Protein AF-A0A401TKF8-F1 (afdb_monomer_lite)

Foldseek 3Di:
DAWDKDDKDDWDAFPVQADPPTKIKIKIFGGDDDDPDPQDPDPPDGDDDDDDDDDDYFYDDDPNDTGMDMDMDHDPPRHHDD

Structure (mmCIF, N/CA/C/O backbone):
data_AF-A0A401TKF8-F1
#
_entry.id   AF-A0A401TKF8-F1
#
loop_
_atom_site.group_PDB
_atom_site.id
_atom_site.type_symbol
_atom_site.label_atom_id
_atom_site.label_alt_id
_atom_site.label_comp_id
_atom_site.label_asym_id
_atom_site.label_entity_id
_atom_site.label_seq_id
_atom_site.pdbx_PDB_ins_code
_atom_site.Cartn_x
_atom_site.Cartn_y
_atom_site.Cartn_z
_atom_site.occupancy
_atom_site.B_iso_or_equiv
_atom_site.auth_seq_id
_atom_site.auth_comp_id
_atom_site.auth_asym_id
_atom_site.auth_atom_id
_atom_site.pdbx_PDB_model_num
ATOM 1 N N . GLY A 1 1 ? -1.102 -1.868 19.499 1.00 75.69 1 GLY A N 1
ATOM 2 C CA . GLY A 1 1 ? -2.426 -2.517 19.316 1.00 75.69 1 GLY A CA 1
ATOM 3 C C . GLY A 1 1 ? -2.274 -3.674 18.348 1.00 75.69 1 GLY A C 1
ATOM 4 O O . GLY A 1 1 ? -1.319 -3.646 17.593 1.00 75.69 1 GLY A O 1
ATOM 5 N N . LYS A 1 2 ? -3.148 -4.688 18.354 1.00 86.94 2 LYS A N 1
ATOM 6 C CA . LYS A 1 2 ? -2.994 -5.820 17.421 1.00 86.94 2 LYS A CA 1
ATOM 7 C C . LYS A 1 2 ? -3.456 -5.427 16.013 1.00 86.94 2 LYS A C 1
ATOM 9 O O . LYS A 1 2 ? -4.587 -4.962 15.859 1.00 86.94 2 LYS A O 1
ATOM 14 N N . GLY A 1 3 ? -2.593 -5.618 15.022 1.00 91.00 3 GLY A N 1
ATOM 15 C CA . GLY A 1 3 ? -2.927 -5.500 13.608 1.00 91.00 3 GLY A CA 1
ATOM 16 C C . GLY A 1 3 ? -3.101 -6.862 12.939 1.00 91.00 3 GLY A C 1
ATOM 17 O O . GLY A 1 3 ? -2.768 -7.905 13.508 1.00 91.00 3 GLY A O 1
ATOM 18 N N . VAL A 1 4 ? -3.647 -6.847 11.729 1.00 93.50 4 VAL A N 1
ATOM 19 C CA . VAL A 1 4 ? -3.650 -7.985 10.806 1.00 93.50 4 VAL A CA 1
ATOM 20 C C . VAL A 1 4 ? -3.188 -7.505 9.442 1.00 93.50 4 VAL A C 1
ATOM 22 O O . VAL A 1 4 ? -3.515 -6.395 9.035 1.00 93.50 4 VAL A O 1
ATOM 25 N N . TRP A 1 5 ? -2.422 -8.325 8.732 1.00 95.19 5 TRP A N 1
ATOM 26 C CA . TRP A 1 5 ? -2.042 -8.000 7.364 1.00 95.19 5 TRP A CA 1
ATOM 27 C C . TRP A 1 5 ? -3.272 -7.980 6.461 1.00 95.19 5 TRP A C 1
ATOM 29 O O . TRP A 1 5 ? -4.068 -8.922 6.480 1.00 95.19 5 TRP A O 1
ATOM 39 N N . SER A 1 6 ? -3.404 -6.917 5.670 1.00 95.12 6 SER A N 1
ATOM 40 C CA . SER A 1 6 ? -4.393 -6.839 4.604 1.00 95.12 6 SER A CA 1
ATOM 41 C C . SER A 1 6 ? -4.145 -7.926 3.558 1.00 95.12 6 SER A C 1
ATOM 43 O O . SER A 1 6 ? -3.033 -8.452 3.413 1.00 95.12 6 SER A O 1
ATOM 45 N N . ASP A 1 7 ? -5.166 -8.197 2.750 1.00 96.25 7 ASP A N 1
ATOM 46 C CA . ASP A 1 7 ? -4.941 -8.859 1.472 1.00 96.25 7 ASP A CA 1
ATOM 47 C C . ASP A 1 7 ? -3.993 -8.019 0.602 1.00 96.25 7 ASP A C 1
ATOM 49 O O . ASP A 1 7 ? -3.796 -6.815 0.816 1.00 96.25 7 ASP A O 1
ATOM 53 N N . TRP A 1 8 ? -3.384 -8.666 -0.390 1.00 96.81 8 TRP A N 1
ATOM 54 C CA . TRP A 1 8 ? -2.605 -7.954 -1.394 1.00 96.81 8 TRP A CA 1
ATOM 55 C C . TRP A 1 8 ? -3.486 -6.950 -2.133 1.00 96.81 8 TRP A C 1
ATOM 57 O O . TRP A 1 8 ? -4.559 -7.306 -2.622 1.00 96.81 8 TRP A O 1
ATOM 67 N N . SER A 1 9 ? -2.989 -5.725 -2.282 1.00 97.00 9 SER A N 1
ATOM 68 C CA . SER A 1 9 ? -3.571 -4.753 -3.192 1.00 97.00 9 SER A CA 1
ATOM 69 C C . SER A 1 9 ? -3.582 -5.298 -4.618 1.00 97.00 9 SER A C 1
ATOM 71 O O . SER A 1 9 ? -2.775 -6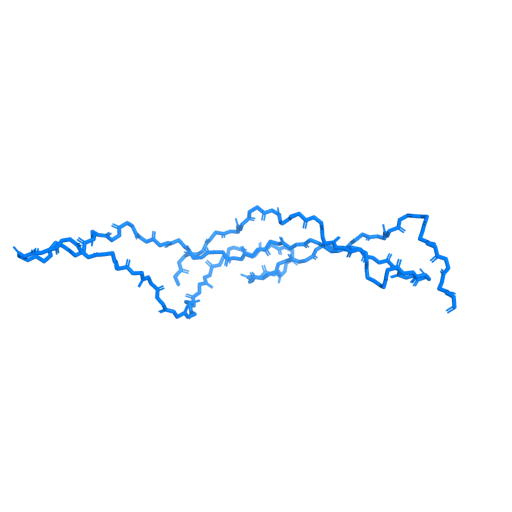.160 -5.000 1.00 97.00 9 SER A O 1
ATOM 73 N N . ASP A 1 10 ? -4.434 -4.708 -5.448 1.00 97.88 10 ASP A N 1
ATOM 74 C CA . ASP A 1 10 ? -4.282 -4.841 -6.887 1.00 97.88 10 ASP A CA 1
ATOM 75 C C . ASP A 1 10 ? -2.883 -4.386 -7.320 1.00 97.88 10 ASP A C 1
ATOM 77 O O . ASP A 1 10 ? -2.218 -3.574 -6.662 1.00 97.88 10 ASP A O 1
ATOM 81 N N . TRP A 1 11 ? -2.426 -4.932 -8.444 1.00 97.56 11 TRP A N 1
ATOM 82 C CA . TRP A 1 11 ? -1.192 -4.472 -9.061 1.00 97.56 11 TRP A CA 1
ATOM 83 C C . TRP A 1 11 ? -1.339 -3.016 -9.496 1.00 97.56 11 TRP A C 1
ATOM 85 O O . TRP A 1 11 ? -2.252 -2.672 -10.248 1.00 97.56 11 TRP A O 1
ATOM 95 N N . GLY A 1 12 ? -0.395 -2.185 -9.069 1.00 96.38 12 GLY A N 1
ATOM 96 C CA . GLY A 1 12 ? -0.251 -0.822 -9.542 1.00 96.38 12 GLY A CA 1
ATOM 97 C C . GLY A 1 12 ? 0.076 -0.755 -11.033 1.00 96.38 12 GLY A C 1
ATOM 98 O O . GLY A 1 12 ? 0.380 -1.754 -11.697 1.00 96.38 12 GLY A O 1
ATOM 99 N N . LEU A 1 13 ? 0.029 0.466 -11.558 1.00 95.94 13 LEU A N 1
ATOM 100 C CA . LEU A 1 13 ? 0.451 0.739 -12.924 1.00 95.94 13 LEU A CA 1
ATOM 101 C C . LEU A 1 13 ? 1.952 0.483 -13.089 1.00 95.94 13 LEU A C 1
ATOM 103 O O . LEU A 1 13 ? 2.736 0.593 -12.147 1.00 95.94 13 LEU A O 1
ATOM 107 N N . CYS A 1 14 ? 2.338 0.169 -14.319 1.00 96.00 14 CYS A N 1
ATOM 108 C CA . CYS A 1 14 ? 3.733 0.087 -14.708 1.00 96.00 14 CYS A CA 1
ATOM 109 C C . CYS A 1 14 ? 4.395 1.467 -14.586 1.00 96.00 14 CYS A C 1
ATOM 111 O O . CYS A 1 14 ? 3.911 2.445 -15.163 1.00 96.00 14 CYS A O 1
ATOM 113 N N . HIS A 1 15 ? 5.491 1.540 -13.834 1.00 95.38 15 HIS A N 1
ATOM 114 C CA . HIS A 1 15 ? 6.279 2.749 -13.648 1.00 95.38 15 HIS A CA 1
ATOM 115 C C . HIS A 1 15 ? 7.775 2.456 -13.886 1.00 95.38 15 HIS A C 1
ATOM 117 O O . HIS A 1 15 ? 8.312 1.537 -13.261 1.00 95.38 15 HIS A O 1
ATOM 123 N N . PRO A 1 16 ? 8.456 3.207 -14.774 1.00 94.81 16 PRO A N 1
ATOM 124 C CA . PRO A 1 16 ? 7.888 4.171 -15.729 1.00 94.81 16 PRO A CA 1
ATOM 125 C C . PRO A 1 16 ? 6.902 3.509 -16.720 1.00 94.81 16 PRO A C 1
ATOM 127 O O . PRO A 1 16 ? 6.952 2.294 -16.908 1.00 94.81 16 PRO A O 1
ATOM 130 N N . PRO A 1 17 ? 5.975 4.265 -17.341 1.00 94.06 17 PRO A N 1
ATOM 131 C CA . PRO A 1 17 ? 4.971 3.695 -18.249 1.00 94.06 17 PRO A CA 1
ATOM 132 C C . PRO A 1 17 ? 5.540 3.270 -19.615 1.00 94.06 17 PRO A C 1
ATOM 134 O O . PRO A 1 17 ? 4.895 2.511 -20.334 1.00 94.06 17 PRO A O 1
ATOM 137 N N . CYS A 1 18 ? 6.730 3.756 -19.969 1.00 93.94 18 CYS A N 1
ATOM 138 C CA . CYS A 1 18 ? 7.452 3.448 -21.198 1.00 93.94 18 CYS A CA 1
ATOM 139 C C . CYS A 1 18 ? 8.931 3.191 -20.879 1.00 93.94 18 CYS A C 1
ATOM 141 O O . CYS A 1 18 ? 9.416 3.548 -19.802 1.00 93.94 18 CYS A O 1
ATOM 143 N N . GLY A 1 19 ? 9.646 2.602 -21.833 1.00 91.38 19 GLY A N 1
ATOM 144 C CA . GLY A 1 19 ? 11.077 2.345 -21.734 1.00 91.38 19 GLY A CA 1
ATOM 145 C C . GLY A 1 19 ? 11.442 1.143 -20.863 1.00 91.38 19 GLY A C 1
ATOM 146 O O . GLY A 1 19 ? 10.601 0.384 -20.376 1.00 91.38 19 GLY A O 1
ATOM 147 N N . GLU A 1 20 ? 12.747 0.943 -20.707 1.00 91.62 20 GLU A N 1
ATOM 148 C CA . GLU A 1 20 ? 13.293 -0.165 -19.930 1.00 91.62 20 GLU A CA 1
ATOM 149 C C . GLU A 1 20 ? 13.118 0.046 -18.420 1.00 91.62 20 GLU A C 1
ATOM 151 O O . GLU A 1 20 ? 12.967 1.163 -17.928 1.00 91.62 20 GLU A O 1
ATOM 156 N N . GLY A 1 21 ? 13.133 -1.054 -17.663 1.00 91.19 21 GLY A N 1
ATOM 157 C CA . GLY A 1 21 ? 13.017 -1.007 -1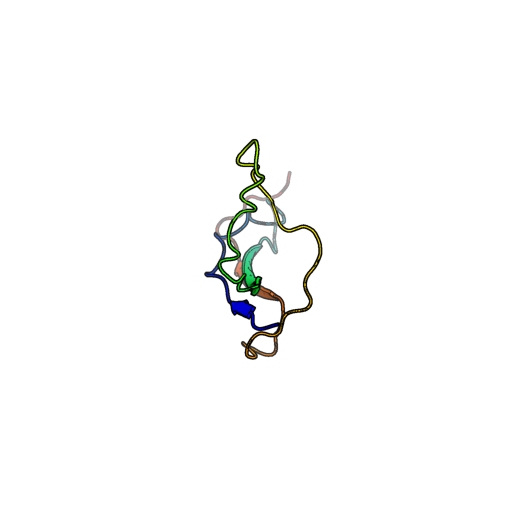6.201 1.00 91.19 21 GLY A CA 1
ATOM 158 C C . GLY A 1 21 ? 11.600 -0.753 -15.679 1.00 91.19 21 GLY A C 1
ATOM 159 O O . GLY A 1 21 ? 11.409 -0.614 -14.473 1.00 91.19 21 GLY A O 1
ATOM 160 N N . SER A 1 22 ? 10.599 -0.734 -16.560 1.00 95.44 22 SER A N 1
ATOM 161 C CA . SER A 1 22 ? 9.196 -0.619 -16.174 1.00 95.44 22 SER A CA 1
ATOM 162 C C . SER A 1 22 ? 8.753 -1.792 -15.296 1.00 95.44 22 SER A C 1
ATOM 164 O O . SER A 1 22 ? 8.821 -2.966 -15.682 1.00 95.44 22 SER A O 1
ATOM 166 N N . SER A 1 23 ? 8.287 -1.468 -14.093 1.00 97.06 23 SER A N 1
ATOM 167 C CA . SER A 1 23 ? 7.827 -2.444 -13.112 1.00 97.06 23 SER A CA 1
ATOM 168 C C . SER A 1 23 ? 6.502 -2.016 -12.505 1.00 97.06 23 SER A C 1
ATOM 170 O O . SER A 1 23 ? 6.174 -0.834 -12.434 1.00 97.06 23 SER A O 1
ATOM 172 N N . ARG A 1 24 ? 5.720 -3.001 -12.081 1.00 96.81 24 ARG A N 1
ATOM 173 C CA . ARG A 1 24 ? 4.512 -2.799 -11.289 1.00 96.81 24 ARG A CA 1
ATOM 174 C C . ARG A 1 24 ? 4.757 -3.321 -9.889 1.00 96.81 24 ARG A C 1
ATOM 176 O O . ARG A 1 24 ? 5.459 -4.321 -9.714 1.00 96.81 24 ARG A O 1
ATOM 183 N N . SER A 1 25 ? 4.139 -2.677 -8.914 1.00 97.31 25 SER A N 1
ATOM 184 C CA . SER A 1 25 ? 4.181 -3.120 -7.530 1.00 97.31 25 SER A CA 1
ATOM 185 C C . SER A 1 25 ? 2.786 -3.380 -6.985 1.00 97.31 25 SER A C 1
ATOM 187 O O . SER A 1 25 ? 1.799 -2.842 -7.483 1.00 97.31 25 SER A O 1
ATOM 189 N N . ARG A 1 26 ? 2.701 -4.240 -5.979 1.00 97.69 26 ARG A N 1
ATOM 190 C CA . ARG A 1 26 ? 1.528 -4.393 -5.116 1.00 97.69 26 ARG A CA 1
ATOM 191 C C . ARG A 1 26 ? 1.990 -4.373 -3.672 1.00 97.69 26 ARG A C 1
ATOM 193 O O . ARG A 1 26 ? 3.147 -4.697 -3.402 1.00 97.69 26 ARG A O 1
ATOM 200 N N . SER A 1 27 ? 1.113 -4.004 -2.755 1.00 96.81 27 SER A N 1
ATOM 201 C CA . SER A 1 27 ? 1.441 -3.958 -1.335 1.00 96.81 27 SER A CA 1
ATOM 202 C C . SER A 1 27 ? 0.385 -4.649 -0.493 1.00 96.81 27 SER A C 1
ATOM 204 O O . SER A 1 27 ? -0.774 -4.764 -0.877 1.00 96.81 27 SER A O 1
ATOM 206 N N . ARG A 1 28 ? 0.805 -5.114 0.675 1.00 96.31 28 ARG A N 1
ATOM 207 C CA . ARG A 1 28 ? -0.078 -5.396 1.803 1.00 96.31 28 ARG A CA 1
ATOM 208 C C . ARG A 1 28 ? 0.386 -4.549 2.973 1.00 96.31 28 ARG A C 1
ATOM 210 O O . ARG A 1 28 ? 1.581 -4.277 3.099 1.00 96.31 28 ARG A O 1
ATOM 217 N N . VAL A 1 29 ? -0.552 -4.122 3.800 1.00 95.19 29 VAL A N 1
ATOM 218 C CA . VAL A 1 29 ? -0.286 -3.247 4.942 1.00 95.19 29 VAL A CA 1
ATOM 219 C C . VAL A 1 29 ? -0.790 -3.904 6.214 1.00 95.19 29 VAL A C 1
ATOM 221 O O . VAL A 1 29 ? -1.771 -4.647 6.200 1.00 95.19 29 VAL A O 1
ATOM 224 N N . CYS A 1 30 ? -0.106 -3.652 7.320 1.00 95.06 30 CYS A N 1
ATOM 225 C CA . CYS A 1 30 ? -0.604 -3.998 8.636 1.00 95.06 30 CYS A CA 1
ATOM 226 C C . CYS A 1 30 ? -1.798 -3.086 8.942 1.00 95.06 30 CYS A C 1
ATOM 228 O O . CYS A 1 30 ? -1.636 -1.878 9.102 1.00 95.06 30 CYS A O 1
ATOM 230 N N . GLU A 1 31 ? -3.006 -3.645 8.994 1.00 93.38 31 GLU A N 1
ATOM 231 C CA . GLU A 1 31 ? -4.227 -2.898 9.278 1.00 93.38 31 GLU A CA 1
ATOM 232 C C . GLU A 1 31 ? -4.645 -3.036 10.747 1.00 93.38 31 GLU A C 1
ATOM 234 O O . GLU A 1 31 ? -4.589 -4.126 11.330 1.00 93.38 31 GLU A O 1
ATOM 239 N N . PRO A 1 32 ? -5.099 -1.940 11.378 1.00 91.06 32 PRO A N 1
ATOM 240 C CA . PRO A 1 32 ? -5.567 -1.964 12.755 1.00 91.06 32 PRO A CA 1
ATOM 241 C C . PRO A 1 32 ? -6.876 -2.748 12.886 1.00 91.06 32 PRO A C 1
ATOM 243 O O . PRO A 1 32 ? -7.864 -2.465 12.208 1.00 91.06 32 PRO A O 1
ATOM 246 N N . VAL A 1 33 ? -6.942 -3.664 13.854 1.00 88.56 33 VAL A N 1
ATOM 247 C CA . VAL A 1 33 ? -8.211 -4.296 14.232 1.00 88.56 33 VAL A CA 1
ATOM 248 C C . VAL A 1 33 ? -8.948 -3.384 15.206 1.00 88.56 33 VAL A C 1
ATOM 250 O O . VAL A 1 33 ? -8.634 -3.334 16.398 1.00 88.56 33 VAL A O 1
ATOM 253 N N . TYR A 1 34 ? -9.950 -2.660 14.710 1.00 83.81 34 TYR A N 1
ATOM 254 C CA . TYR A 1 34 ? -10.783 -1.821 15.564 1.00 83.81 34 TYR A CA 1
ATOM 255 C C . TYR A 1 34 ? -11.822 -2.660 16.325 1.00 83.81 34 TYR A C 1
ATOM 257 O O . TYR A 1 34 ? -12.595 -3.402 15.709 1.00 83.81 34 TYR A O 1
ATOM 265 N N . PRO A 1 35 ? -11.905 -2.528 17.661 1.00 77.88 35 PRO A N 1
ATOM 266 C CA . PRO A 1 35 ? -13.020 -3.066 18.427 1.00 77.88 35 PRO A CA 1
ATOM 267 C C . PRO A 1 35 ? -14.355 -2.554 17.881 1.00 77.88 35 PRO A C 1
ATOM 269 O O . PRO A 1 35 ? -14.470 -1.404 17.453 1.00 77.88 35 PRO A O 1
ATOM 272 N N . LYS A 1 36 ? -15.403 -3.381 17.966 1.00 74.00 36 LYS A N 1
ATOM 273 C CA . LYS A 1 36 ? -16.781 -2.925 17.748 1.00 74.00 36 LYS A CA 1
ATOM 274 C C . LYS A 1 36 ? -17.197 -2.025 18.909 1.00 74.00 36 LYS A C 1
ATOM 276 O O . LYS A 1 36 ? -17.852 -2.473 19.848 1.00 74.00 36 LYS A O 1
ATOM 281 N N . TYR A 1 37 ? -16.787 -0.764 18.867 1.00 69.56 37 TYR A N 1
ATOM 282 C CA . TYR A 1 37 ? -17.249 0.215 19.835 1.00 69.56 37 TYR A CA 1
ATOM 283 C C . TYR A 1 37 ? -18.743 0.466 19.616 1.00 69.56 37 TYR A C 1
ATOM 285 O O . TYR A 1 37 ? -19.176 0.637 18.471 1.00 69.56 37 TYR A O 1
ATOM 293 N N . PRO A 1 38 ? -19.556 0.481 20.685 1.00 67.25 38 PRO A N 1
ATOM 294 C CA . PRO A 1 38 ? -20.943 0.884 20.558 1.00 67.25 38 PRO A CA 1
ATOM 295 C C . PRO A 1 38 ? -20.977 2.320 20.032 1.00 67.25 38 PRO A C 1
ATOM 297 O O . PRO A 1 38 ? -20.322 3.207 20.582 1.00 67.25 38 PRO A O 1
ATOM 300 N N . GLY A 1 39 ? -21.736 2.551 18.958 1.00 65.69 39 GLY A N 1
ATOM 301 C CA . GLY A 1 39 ? -22.021 3.910 18.512 1.00 65.69 39 GLY A CA 1
ATOM 302 C C . GLY A 1 39 ? -22.617 4.704 19.673 1.00 65.69 39 GLY A C 1
ATOM 303 O O . GLY A 1 39 ? -23.431 4.172 20.436 1.00 65.69 39 GLY A O 1
ATOM 304 N N . LEU A 1 40 ? -22.207 5.963 19.836 1.00 62.06 40 LEU A N 1
ATOM 305 C CA . LEU A 1 40 ? -22.735 6.797 20.910 1.00 62.06 40 LEU A CA 1
ATOM 306 C C . LEU A 1 40 ? -24.243 6.996 20.697 1.00 62.06 40 LEU A C 1
ATOM 308 O O . LEU A 1 40 ? -24.682 7.711 19.795 1.00 62.06 40 LEU A O 1
ATOM 312 N N . ARG A 1 41 ? -25.054 6.360 21.549 1.00 58.59 41 ARG A N 1
ATOM 313 C CA . ARG A 1 41 ? -26.475 6.684 21.702 1.00 58.59 41 ARG A CA 1
ATOM 314 C C . ARG A 1 41 ? -26.578 7.937 22.565 1.00 58.59 41 ARG A C 1
ATOM 316 O O . ARG A 1 41 ? -26.677 7.855 23.785 1.00 58.59 41 ARG A O 1
ATOM 323 N N . GLY A 1 42 ? -26.529 9.102 21.923 1.00 61.09 42 GLY A N 1
ATOM 324 C CA . GLY A 1 42 ? -26.963 10.338 22.565 1.00 61.09 42 GLY A CA 1
ATOM 325 C C . GLY A 1 42 ? -28.452 10.256 22.916 1.00 61.09 42 GLY A C 1
ATOM 326 O O . GLY A 1 42 ? -29.222 9.614 22.204 1.00 61.09 42 GLY A O 1
ATOM 327 N N . ILE A 1 43 ? -28.866 10.937 23.988 1.00 66.88 43 ILE A N 1
ATOM 328 C CA . ILE A 1 43 ? -30.260 10.956 24.478 1.00 66.88 43 ILE A CA 1
ATOM 329 C C . ILE A 1 43 ? -31.237 11.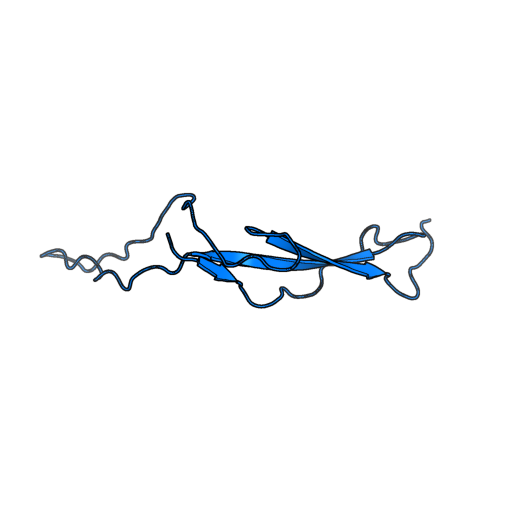496 23.405 1.00 66.88 43 ILE A C 1
ATOM 331 O O . ILE A 1 43 ? -32.423 11.185 23.441 1.00 66.88 43 ILE A O 1
ATOM 335 N N . LEU A 1 44 ? -30.743 12.271 22.426 1.00 65.06 44 LEU A N 1
ATOM 336 C CA . LEU A 1 44 ? -31.570 13.009 21.460 1.00 65.06 44 LEU A CA 1
ATOM 337 C C . LEU A 1 44 ? -31.318 12.675 19.975 1.00 65.06 44 LEU A C 1
ATOM 339 O O . LEU A 1 44 ? -32.153 13.015 19.140 1.00 65.06 44 LEU A O 1
ATOM 343 N N . LYS A 1 45 ? -30.199 12.032 19.606 1.00 69.00 45 LYS A N 1
ATOM 344 C CA . LYS A 1 45 ? -29.909 11.665 18.207 1.00 69.00 45 LYS A CA 1
ATOM 345 C C . LYS A 1 45 ? -28.814 10.605 18.123 1.00 69.00 45 LYS A C 1
ATOM 347 O O . LYS A 1 45 ? -27.825 10.670 18.852 1.00 69.00 45 LYS A O 1
ATOM 352 N N . GLN A 1 46 ? -28.968 9.665 17.197 1.00 68.75 46 GLN A N 1
ATOM 353 C CA . GLN A 1 46 ? -27.887 8.771 16.799 1.00 68.75 46 GLN A CA 1
ATOM 354 C C . GLN A 1 46 ? -26.939 9.542 15.877 1.00 68.75 46 GLN A C 1
ATOM 356 O O . GLN A 1 46 ? -27.363 10.081 14.854 1.00 68.75 46 GLN A O 1
ATOM 361 N N . VAL A 1 47 ? -25.675 9.643 16.275 1.00 76.12 47 VAL A N 1
ATOM 362 C CA . VAL A 1 47 ? -24.637 10.344 15.516 1.00 76.12 47 VAL A CA 1
ATOM 363 C C . VAL A 1 47 ? -23.610 9.317 15.065 1.00 76.12 47 VAL A C 1
ATOM 365 O O . VAL A 1 47 ? -23.195 8.465 15.852 1.00 76.12 47 VAL A O 1
ATOM 368 N N . ASN A 1 48 ? -23.209 9.389 13.798 1.00 78.44 48 ASN A N 1
ATOM 369 C CA . ASN A 1 48 ? -22.121 8.567 13.287 1.00 78.44 48 ASN A CA 1
ATOM 370 C C . ASN A 1 48 ? -20.803 9.117 13.831 1.00 78.44 48 ASN A C 1
ATOM 372 O O . ASN A 1 48 ? -20.487 10.287 13.629 1.00 78.44 48 ASN A O 1
ATOM 376 N N . VAL A 1 49 ? -20.053 8.268 14.526 1.00 77.56 49 VAL A N 1
ATOM 377 C CA . VAL A 1 49 ? -18.741 8.603 15.079 1.00 77.56 49 VAL A CA 1
ATOM 378 C C . VAL A 1 49 ? -17.701 7.783 14.329 1.00 77.56 49 VAL A C 1
ATOM 380 O O . VAL A 1 49 ? -17.853 6.571 14.192 1.00 77.56 49 VAL A O 1
ATOM 383 N N . SER A 1 50 ? -16.665 8.450 13.835 1.00 83.88 50 SER A N 1
ATOM 384 C CA . SER A 1 50 ? -15.539 7.845 13.124 1.00 83.88 50 SER A CA 1
ATOM 385 C C . SER A 1 50 ? -14.260 7.953 13.948 1.00 83.88 50 SER A C 1
ATOM 387 O O . SER A 1 50 ? -14.065 8.933 14.668 1.00 83.88 50 SER A O 1
ATOM 389 N N . PHE A 1 51 ? -13.368 6.974 13.809 1.00 84.06 51 PHE A N 1
ATOM 390 C CA . PHE A 1 51 ? -12.021 7.044 14.375 1.00 84.06 51 PHE A CA 1
ATOM 391 C C . PHE A 1 51 ? -11.130 7.950 13.522 1.00 84.06 51 PHE A C 1
ATOM 393 O O . PHE A 1 51 ? -11.231 7.949 12.298 1.00 84.06 51 PHE A O 1
ATOM 400 N N . SER A 1 52 ? -10.255 8.715 14.172 1.00 87.94 52 SER A N 1
ATOM 401 C CA . SER A 1 52 ? -9.297 9.607 13.514 1.00 87.94 52 SER A CA 1
ATOM 402 C C . SER A 1 52 ? -7.925 9.500 14.171 1.00 87.94 52 SER A C 1
ATOM 404 O O . SER A 1 52 ? -7.839 9.515 15.400 1.00 87.94 52 SER A O 1
ATOM 406 N N . GLY A 1 53 ? -6.867 9.448 13.363 1.00 89.38 53 GLY A N 1
ATOM 407 C CA . GLY A 1 53 ? -5.474 9.399 13.815 1.00 89.38 53 GLY A CA 1
ATOM 408 C C . GLY A 1 53 ? -4.671 8.292 13.132 1.00 89.38 53 GLY A C 1
ATOM 409 O O . GLY A 1 53 ? -5.200 7.560 12.299 1.00 89.38 53 GLY A O 1
ATOM 410 N N . TYR A 1 54 ? -3.402 8.171 13.520 1.00 88.62 54 TYR A N 1
ATOM 411 C CA . TYR A 1 54 ? -2.477 7.138 13.051 1.00 88.62 54 TYR A CA 1
ATOM 412 C C . TYR A 1 54 ? -2.186 6.182 14.214 1.00 88.62 54 TYR A C 1
ATOM 414 O O . TYR A 1 54 ? -1.454 6.552 15.135 1.00 88.62 54 TYR A O 1
ATOM 422 N N . PRO A 1 55 ? -2.829 5.006 14.265 1.00 88.94 55 PRO A N 1
ATOM 423 C CA . PRO A 1 55 ? -2.651 4.088 15.379 1.00 88.94 55 PRO A CA 1
ATOM 424 C C . PRO A 1 55 ? -1.287 3.394 15.303 1.00 88.94 55 PRO A C 1
ATOM 426 O O . PRO A 1 55 ? -0.856 2.983 14.232 1.00 88.94 55 PRO A O 1
ATOM 429 N N . ILE A 1 56 ? -0.643 3.202 16.456 1.00 88.69 56 ILE A N 1
ATOM 430 C CA . ILE A 1 56 ? 0.552 2.357 16.573 1.00 88.69 56 ILE A CA 1
ATOM 431 C C . ILE A 1 56 ? 0.085 0.906 16.744 1.00 88.69 56 ILE A C 1
ATOM 433 O O . ILE A 1 56 ? -0.520 0.532 17.764 1.00 88.69 56 ILE A O 1
ATOM 437 N N . ILE A 1 57 ? 0.321 0.097 15.719 1.00 91.56 57 ILE A N 1
ATOM 438 C CA . ILE A 1 57 ? -0.115 -1.296 15.634 1.00 91.56 57 ILE A CA 1
ATOM 439 C C . ILE A 1 57 ? 1.051 -2.226 15.347 1.00 91.56 57 ILE A C 1
ATOM 441 O O . ILE A 1 57 ? 2.046 -1.826 14.762 1.00 91.56 57 ILE A O 1
ATOM 445 N N . GLU A 1 58 ? 0.899 -3.465 15.793 1.00 91.19 58 GLU A N 1
ATOM 446 C CA . GLU A 1 58 ? 1.900 -4.514 15.667 1.00 91.19 58 GLU A CA 1
ATOM 447 C C . GLU A 1 58 ? 1.268 -5.699 14.933 1.00 91.19 58 GLU A C 1
ATOM 449 O O . GLU A 1 58 ? 0.219 -6.209 15.354 1.00 91.19 58 GLU A O 1
ATOM 454 N N . CYS A 1 59 ? 1.903 -6.109 13.837 1.00 92.31 59 CYS A N 1
ATOM 455 C CA . CYS A 1 59 ? 1.611 -7.330 13.095 1.00 92.31 59 CYS A CA 1
ATOM 456 C C . CYS A 1 59 ? 2.766 -8.329 13.236 1.00 92.31 59 CYS A C 1
ATOM 458 O O . CYS A 1 59 ? 3.902 -7.947 13.527 1.00 92.31 59 CYS A O 1
ATOM 460 N N . ASP A 1 60 ? 2.469 -9.608 12.999 1.00 92.56 60 ASP A N 1
ATOM 461 C CA . ASP A 1 60 ? 3.496 -10.645 12.894 1.00 92.56 60 ASP A CA 1
ATOM 462 C C . ASP A 1 60 ? 4.443 -10.332 11.723 1.00 92.56 60 ASP A C 1
ATOM 464 O O . ASP A 1 60 ? 4.001 -9.840 10.681 1.00 92.56 60 ASP A O 1
ATOM 468 N N . GLU A 1 61 ? 5.732 -10.623 11.894 1.00 93.69 61 GLU A N 1
ATOM 469 C CA . GLU A 1 61 ? 6.749 -10.403 10.861 1.00 93.69 61 GLU A CA 1
ATOM 470 C C . GLU A 1 61 ? 6.436 -11.226 9.605 1.00 93.69 61 GLU A C 1
ATOM 472 O O . GLU A 1 61 ? 6.246 -12.444 9.673 1.00 93.69 61 GLU A O 1
ATOM 477 N N . LEU A 1 62 ? 6.420 -10.569 8.445 1.00 91.94 62 LEU A N 1
ATOM 478 C CA . LEU A 1 62 ? 6.312 -11.223 7.145 1.00 91.94 62 LEU A CA 1
ATOM 479 C C . LEU A 1 62 ? 7.454 -10.756 6.254 1.00 91.94 62 LEU A C 1
ATOM 481 O O . LEU A 1 62 ? 7.520 -9.588 5.890 1.00 91.94 62 LEU A O 1
ATOM 485 N N . GLU A 1 63 ? 8.330 -11.688 5.876 1.00 91.31 63 GLU A N 1
ATOM 486 C CA . GLU A 1 63 ? 9.479 -11.409 4.997 1.00 91.31 63 GLU A CA 1
ATOM 487 C C . GLU A 1 63 ? 10.404 -10.295 5.539 1.00 91.31 63 GLU A C 1
ATOM 489 O O . GLU A 1 63 ? 11.022 -9.571 4.767 1.00 91.31 63 GLU A O 1
ATOM 494 N N . GLY A 1 64 ? 10.516 -10.170 6.869 1.00 91.06 64 GLY A N 1
ATOM 495 C CA . GLY A 1 64 ? 11.312 -9.131 7.534 1.00 91.06 64 GLY A CA 1
ATOM 496 C C . GLY A 1 64 ? 10.584 -7.802 7.748 1.00 91.06 64 GLY A C 1
ATOM 497 O O . GLY A 1 64 ? 11.146 -6.903 8.369 1.00 91.06 64 GLY A O 1
ATOM 498 N N . GLU A 1 65 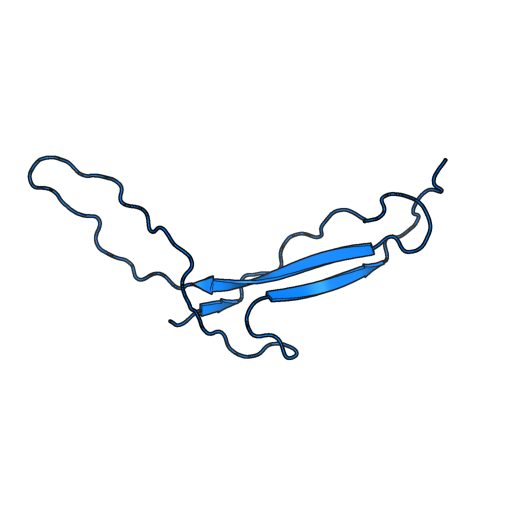? 9.346 -7.672 7.265 1.00 92.19 65 GLU A N 1
ATOM 499 C CA . GLU A 1 65 ? 8.547 -6.456 7.393 1.00 92.19 65 GLU A CA 1
ATOM 500 C C . GLU A 1 65 ? 7.455 -6.588 8.458 1.00 92.19 65 GLU A C 1
ATOM 502 O O . GLU A 1 65 ? 6.873 -7.657 8.662 1.00 92.19 65 GLU A O 1
ATOM 507 N N . HIS A 1 66 ? 7.153 -5.465 9.117 1.00 89.12 66 HIS A N 1
ATOM 508 C CA . HIS A 1 66 ? 6.160 -5.378 10.199 1.00 89.12 66 HIS A CA 1
ATOM 509 C C . HIS A 1 66 ? 5.028 -4.377 9.927 1.00 89.12 66 HIS A C 1
ATOM 511 O O . HIS A 1 66 ? 3.997 -4.424 10.598 1.00 89.12 66 HIS A O 1
ATOM 517 N N . GLU A 1 67 ? 5.200 -3.483 8.948 1.00 91.12 67 GLU A N 1
ATOM 518 C CA . GLU A 1 67 ? 4.228 -2.425 8.643 1.00 91.12 67 GLU A CA 1
ATOM 519 C C . GLU A 1 67 ? 3.681 -2.529 7.222 1.00 91.12 67 GLU A C 1
ATOM 521 O O . GLU A 1 67 ? 2.469 -2.559 7.021 1.00 91.12 67 GLU A O 1
ATOM 526 N N . THR A 1 68 ? 4.558 -2.571 6.219 1.00 92.94 68 THR A N 1
ATOM 527 C CA . THR A 1 68 ? 4.170 -2.636 4.808 1.00 92.94 68 THR A CA 1
ATOM 528 C C . THR A 1 68 ? 5.092 -3.592 4.082 1.00 92.94 68 THR A C 1
ATOM 530 O O . THR A 1 68 ? 6.304 -3.427 4.132 1.00 92.94 68 THR A O 1
ATOM 533 N N . LEU A 1 69 ? 4.520 -4.550 3.357 1.00 96.00 69 LEU A N 1
ATOM 534 C CA . LEU A 1 69 ? 5.283 -5.402 2.456 1.00 96.00 69 LEU A CA 1
ATOM 535 C C . LEU A 1 69 ? 4.923 -5.067 1.017 1.00 96.00 69 LEU A C 1
ATOM 537 O O . LEU A 1 69 ? 3.742 -5.000 0.664 1.00 96.00 69 LEU A O 1
ATOM 541 N N . GLN A 1 70 ? 5.944 -4.899 0.183 1.00 96.19 70 GLN A N 1
ATOM 542 C CA . GLN A 1 70 ? 5.788 -4.560 -1.221 1.00 96.19 70 GLN A CA 1
ATOM 543 C C . GLN A 1 70 ? 6.424 -5.619 -2.117 1.00 96.19 70 GLN A C 1
ATOM 545 O O . GLN A 1 70 ? 7.566 -6.019 -1.922 1.00 96.19 70 GLN A O 1
ATOM 550 N N . GLU A 1 71 ? 5.687 -6.037 -3.140 1.00 96.38 71 GLU A N 1
ATOM 551 C CA . GLU A 1 71 ? 6.165 -6.964 -4.161 1.00 96.38 71 GLU A CA 1
ATOM 552 C C . GLU A 1 71 ? 6.291 -6.237 -5.496 1.00 96.38 71 GLU A C 1
ATOM 554 O O . GLU A 1 71 ? 5.406 -5.467 -5.873 1.00 96.38 71 GLU A O 1
ATOM 559 N N . TYR A 1 72 ? 7.363 -6.525 -6.235 1.00 96.50 72 TYR A N 1
ATOM 560 C CA . TYR A 1 72 ? 7.654 -5.936 -7.538 1.00 96.50 72 TYR A CA 1
ATOM 561 C C . TYR A 1 72 ? 7.693 -7.000 -8.628 1.00 96.50 72 TYR A C 1
ATOM 563 O O . TYR A 1 72 ? 8.273 -8.072 -8.454 1.00 96.50 72 TYR A O 1
ATOM 571 N N . ARG A 1 73 ? 7.116 -6.685 -9.791 1.00 97.31 73 ARG A N 1
ATOM 572 C CA . ARG A 1 73 ? 7.213 -7.524 -10.991 1.00 97.31 73 ARG A CA 1
ATOM 573 C C . ARG A 1 73 ? 7.467 -6.680 -12.238 1.00 97.31 73 ARG A C 1
ATOM 575 O O . ARG A 1 73 ? 6.851 -5.623 -12.381 1.00 97.31 73 ARG A O 1
ATOM 582 N N . PRO A 1 74 ? 8.318 -7.151 -13.166 1.00 96.62 74 PRO A N 1
ATOM 583 C CA . PRO A 1 74 ? 8.570 -6.445 -14.414 1.00 96.62 74 PRO A CA 1
ATOM 584 C C . PRO A 1 74 ? 7.318 -6.435 -15.293 1.00 96.62 74 PRO A C 1
ATOM 586 O O . PRO A 1 74 ? 6.572 -7.421 -15.358 1.00 96.62 74 PRO A O 1
ATOM 589 N N . CYS A 1 75 ? 7.104 -5.320 -15.983 1.00 94.88 75 CYS A N 1
ATOM 590 C CA . CYS A 1 75 ? 6.074 -5.202 -17.000 1.00 94.88 75 CYS A CA 1
ATOM 591 C C . CYS A 1 75 ? 6.564 -5.789 -18.328 1.00 94.88 75 CYS A C 1
ATOM 593 O O . CYS A 1 75 ? 7.745 -5.721 -18.661 1.00 94.88 75 CYS A O 1
ATOM 595 N N . GLN A 1 76 ? 5.656 -6.415 -19.076 1.00 93.75 76 GLN A N 1
ATOM 596 C CA . GLN A 1 76 ? 5.981 -7.071 -20.343 1.00 93.75 76 GLN A CA 1
ATOM 597 C C . GLN A 1 76 ? 5.548 -6.202 -21.521 1.00 93.75 76 GLN A C 1
ATOM 599 O O . GLN A 1 76 ? 4.511 -5.549 -21.445 1.00 93.75 76 GLN A O 1
ATOM 604 N N . HIS A 1 77 ? 6.319 -6.246 -22.613 1.00 91.31 77 HIS A N 1
ATOM 605 C CA . HIS A 1 77 ? 6.030 -5.536 -23.869 1.00 91.31 77 HIS A CA 1
ATOM 606 C C . HIS A 1 77 ? 5.815 -4.026 -23.686 1.00 91.31 77 HIS A C 1
ATOM 608 O O . HIS A 1 77 ? 4.903 -3.436 -24.262 1.00 91.31 77 HIS A O 1
ATOM 614 N N . VAL A 1 78 ? 6.644 -3.410 -22.847 1.00 93.69 78 VAL A N 1
ATOM 615 C CA . VAL A 1 78 ? 6.563 -1.980 -22.548 1.00 93.69 78 VAL A CA 1
ATOM 616 C C . VAL A 1 78 ? 6.996 -1.195 -23.794 1.00 93.69 78 VAL A C 1
ATOM 618 O O . VAL A 1 78 ? 8.042 -1.516 -24.366 1.00 93.69 78 VAL A O 1
ATOM 621 N N . PRO A 1 79 ? 6.210 -0.204 -24.251 1.00 93.94 79 PRO A N 1
ATOM 622 C CA . PRO A 1 79 ? 6.558 0.579 -25.431 1.00 93.94 79 PRO A CA 1
ATOM 623 C C . PRO A 1 79 ? 7.800 1.445 -25.172 1.00 93.94 79 PRO A C 1
ATOM 625 O O . PRO A 1 79 ? 8.040 1.840 -24.026 1.00 93.94 79 PRO A O 1
ATOM 628 N N . PRO A 1 80 ? 8.590 1.775 -26.209 1.00 93.06 80 PRO A N 1
ATOM 629 C CA . PRO A 1 80 ? 9.645 2.773 -26.079 1.00 93.06 80 PRO A CA 1
ATOM 630 C C . PRO A 1 80 ? 9.047 4.131 -25.689 1.00 93.06 80 PRO A C 1
ATOM 632 O O . PRO A 1 80 ? 7.888 4.418 -25.987 1.00 93.06 80 PRO A O 1
ATOM 635 N N . CYS A 1 81 ? 9.834 4.947 -24.992 1.00 92.75 81 CYS A N 1
ATOM 636 C CA . CYS A 1 81 ? 9.494 6.353 -24.805 1.00 92.75 81 CYS A CA 1
ATOM 637 C C . CYS A 1 81 ? 9.872 7.124 -26.076 1.00 92.75 81 CYS A C 1
ATOM 639 O O . CYS A 1 81 ? 10.937 6.859 -26.639 1.00 92.75 81 CYS A O 1
ATOM 641 N N . ASP A 1 82 ? 9.005 8.042 -26.496 1.00 88.75 82 ASP A N 1
ATOM 642 C CA . ASP A 1 82 ? 9.245 8.955 -27.621 1.00 88.75 82 ASP A CA 1
ATOM 643 C C . ASP A 1 82 ? 10.219 10.090 -27.258 1.00 88.75 82 ASP A C 1
A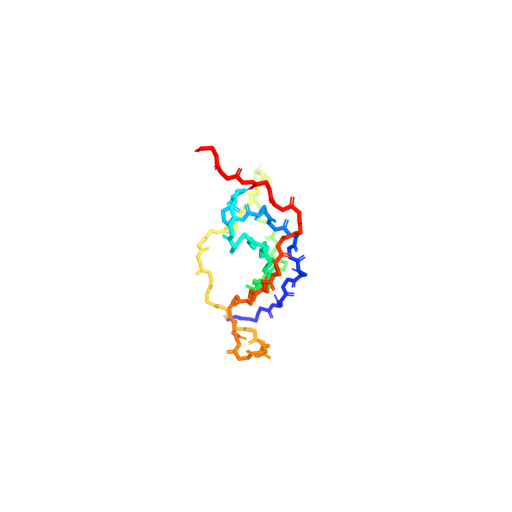TOM 645 O O . ASP A 1 82 ? 10.172 10.574 -26.099 1.00 88.75 82 ASP A O 1
#

pLDDT: mean 88.53, std 10.2, range [58.59, 97.88]

Secondary structure (DSSP, 8-state):
-BEEEPPPPPPPPPBSSSSTT-EEEEEEEEEE----PPP-B-SS-B------S----B---BTTBSSEEEEEEEPSSPPPP-

Radius of gyration: 19.91 Å; chains: 1; bounding box: 45×24×52 Å

Sequence (82 aa):
GKG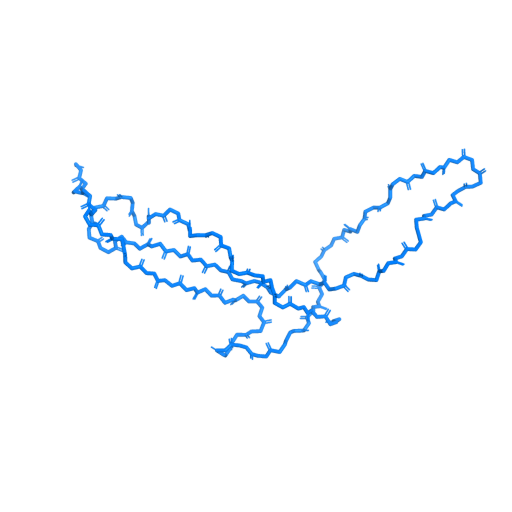VWSDWSDWGLCHPPCGEGSSRSRSRVCEPVYPKYPGLRGILKQVNVSFSGYPIIECDELEGEHETLQEYRPCQHVPPCD

InterPro domains:
  IPR000884 Thrombospondin type-1 (TSP1) repeat [PS50092] (2-82)
  IPR000884 Thrombospondin type-1 (TSP1) repeat [SM00209] (5-82)
  IPR036383 Thrombospondin type-1 repeat superfamily [G3DSA:2.20.100.10] (1-82)
  IPR036383 Thrombospondin type-1 repeat superfamily [SSF82895] (3-40)
  IPR054019 Properdin, thrombospondin type 1 C-terminal [PF22195] (2-82)

Organism: Chiloscyllium punctatum (NCBI:txid137246)